Protein AF-A0A930GS01-F1 (afdb_monomer)

Sequence (42 aa):
MHKIIIVEDEEIIRNGLAISFDWMDYGCNIVGLAKDGKEGLD

Mean predicted aligned error: 2.06 Å

Secondary structure (DSSP, 8-state):
-EEEEEE-S-HHHHHHHHHHS-TTTTTEEEEEEESSTTTTT-

Nearest PDB structures (foldseek):
  6zj2-assembly1_A  TM=8.247E-01  e=2.396E-01  Salmonella enterica subsp. enterica serovar Typhimurium str. LT2
  3cu5-assembly3_B  TM=8.283E-01  e=4.217E-01  Lachnoclostridium phytofermentans ISDg
  7e1h-assembly13_M  TM=5.893E-01  e=5.007E+00  Vibrio parahaemolyticus

Foldseek 3Di:
DAEDEAEAQDPVVQVCVVPVDDLVVVVYDYPYYHNHPVRVVD

Structure (mmCIF, N/CA/C/O backbone):
data_AF-A0A930GS01-F1
#
_entry.id   AF-A0A930GS01-F1
#
loop_
_atom_site.group_PDB
_atom_site.id
_atom_site.type_symbol
_atom_site.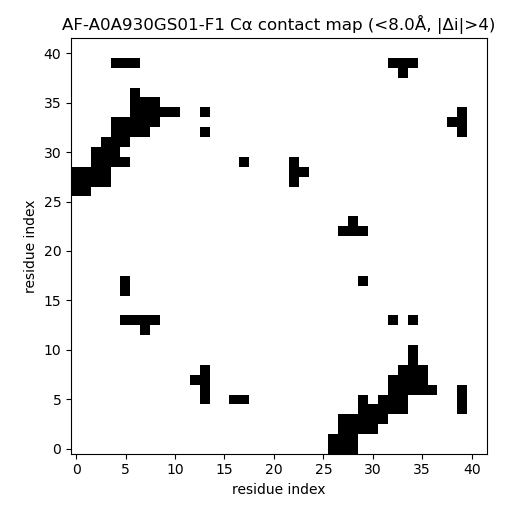label_atom_id
_atom_site.label_alt_id
_atom_site.label_comp_id
_atom_site.label_asym_id
_atom_site.label_entity_id
_atom_site.label_seq_id
_atom_site.pdbx_PDB_ins_code
_atom_site.Cartn_x
_atom_site.Cartn_y
_atom_site.Cartn_z
_atom_site.occupancy
_atom_site.B_iso_or_equiv
_atom_site.auth_seq_id
_atom_site.auth_comp_id
_atom_site.auth_asym_id
_atom_site.auth_atom_id
_atom_site.pdbx_PDB_model_num
ATOM 1 N N . MET A 1 1 ? -16.557 -5.194 0.652 1.00 85.56 1 MET A N 1
ATOM 2 C CA . MET A 1 1 ? -15.200 -4.895 1.140 1.00 85.56 1 MET A CA 1
ATOM 3 C C . MET A 1 1 ? -14.217 -5.234 0.037 1.00 85.56 1 MET A C 1
ATOM 5 O O . MET A 1 1 ? -14.189 -6.382 -0.401 1.00 85.56 1 MET A O 1
ATOM 9 N N . HIS A 1 2 ? -13.497 -4.241 -0.466 1.00 97.06 2 HIS A N 1
ATOM 10 C CA . HIS A 1 2 ? -12.516 -4.403 -1.531 1.00 97.06 2 HIS A CA 1
ATOM 11 C C . HIS A 1 2 ? -11.154 -4.709 -0.920 1.00 97.06 2 HIS A C 1
ATOM 13 O O . HIS A 1 2 ? -10.728 -4.045 0.019 1.00 97.06 2 HIS A O 1
ATOM 19 N N . LYS A 1 3 ? -10.487 -5.743 -1.430 1.00 97.69 3 LYS A N 1
ATOM 20 C CA . LYS A 1 3 ? -9.095 -6.020 -1.078 1.00 97.69 3 LYS A CA 1
ATOM 21 C C . LYS A 1 3 ? -8.221 -5.138 -1.957 1.00 97.69 3 LYS A C 1
ATOM 23 O O . LYS A 1 3 ? -8.393 -5.165 -3.174 1.00 97.69 3 LYS A O 1
ATOM 28 N N . ILE A 1 4 ? -7.330 -4.373 -1.345 1.00 97.44 4 ILE A N 1
ATOM 29 C CA . ILE A 1 4 ?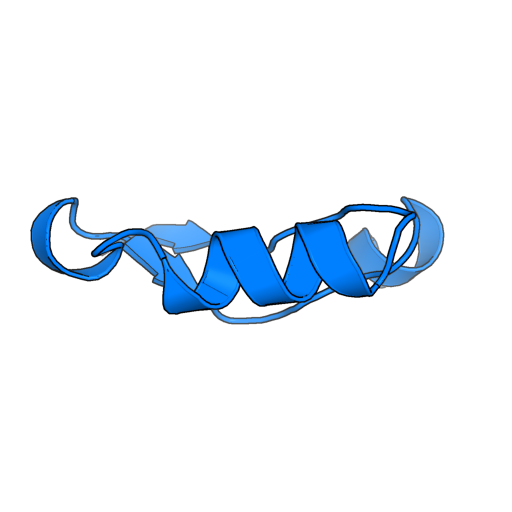 -6.418 -3.473 -2.052 1.00 97.44 4 ILE A CA 1
A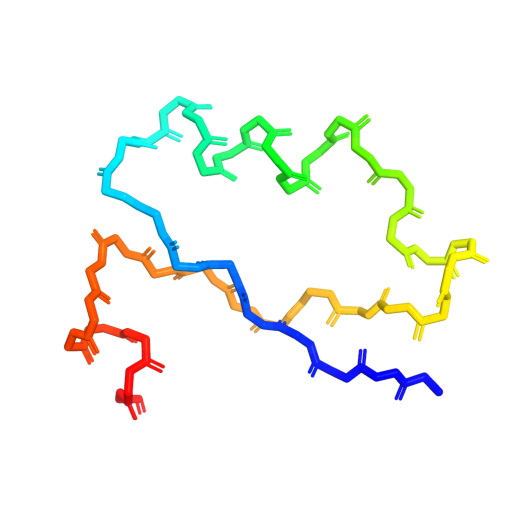TOM 30 C C . ILE A 1 4 ? -4.975 -3.761 -1.648 1.00 97.44 4 ILE A C 1
ATOM 32 O O . ILE A 1 4 ? -4.714 -4.235 -0.541 1.00 97.44 4 ILE A O 1
ATOM 36 N N . ILE A 1 5 ? -4.047 -3.451 -2.545 1.00 98.06 5 ILE A N 1
ATOM 37 C CA . ILE A 1 5 ? -2.618 -3.390 -2.246 1.00 98.06 5 ILE A CA 1
ATOM 38 C C . ILE A 1 5 ? -2.162 -1.946 -2.433 1.00 98.06 5 ILE A C 1
ATOM 40 O O . ILE A 1 5 ? -2.709 -1.239 -3.283 1.00 98.06 5 ILE A O 1
ATOM 44 N N . ILE A 1 6 ?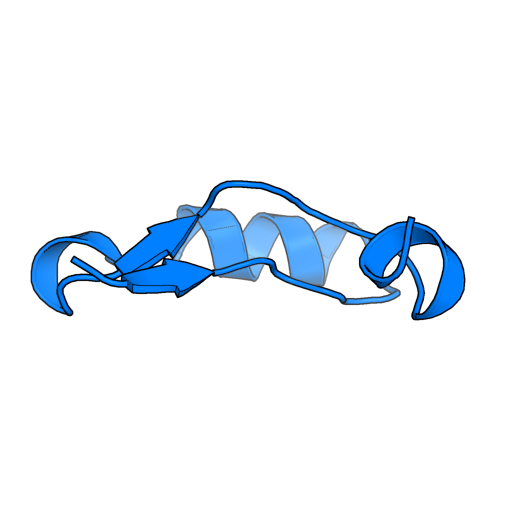 -1.169 -1.513 -1.664 1.00 98.25 6 ILE A N 1
ATOM 45 C CA . ILE A 1 6 ? -0.503 -0.227 -1.894 1.00 98.25 6 ILE A CA 1
ATOM 46 C C . ILE A 1 6 ? 0.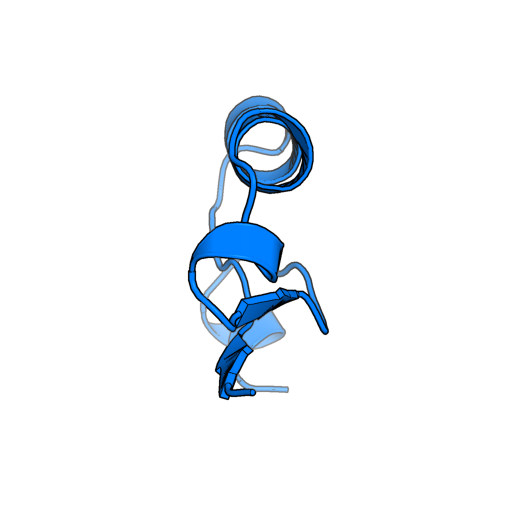850 -0.527 -2.531 1.00 98.25 6 ILE A C 1
ATOM 48 O O . ILE A 1 6 ? 1.699 -1.162 -1.906 1.00 98.25 6 ILE A O 1
ATOM 52 N N . VAL A 1 7 ? 1.032 -0.076 -3.769 1.00 98.38 7 VAL A N 1
ATOM 53 C CA . VAL A 1 7 ? 2.310 -0.144 -4.481 1.00 98.38 7 VAL A CA 1
ATOM 54 C C . VAL A 1 7 ? 2.897 1.254 -4.494 1.00 98.38 7 VAL A C 1
ATOM 56 O O . VAL A 1 7 ? 2.300 2.143 -5.096 1.00 98.38 7 VAL A O 1
ATOM 59 N N . GLU A 1 8 ? 4.020 1.445 -3.810 1.00 98.56 8 GLU A N 1
ATOM 60 C CA . GLU A 1 8 ? 4.704 2.737 -3.777 1.00 98.56 8 GLU A CA 1
ATOM 61 C C . GLU A 1 8 ? 6.200 2.573 -3.510 1.00 98.56 8 GLU A C 1
ATOM 63 O O . GLU A 1 8 ? 6.569 1.745 -2.680 1.00 98.56 8 GLU A O 1
ATOM 68 N N . ASP A 1 9 ? 7.062 3.335 -4.182 1.00 98.25 9 ASP A N 1
ATOM 69 C CA . ASP A 1 9 ? 8.521 3.139 -4.160 1.00 98.25 9 ASP A CA 1
ATOM 70 C C . ASP A 1 9 ? 9.212 3.676 -2.899 1.00 98.25 9 ASP A C 1
ATOM 72 O O . ASP A 1 9 ? 10.104 3.020 -2.342 1.00 98.25 9 ASP A O 1
ATOM 76 N N . GLU A 1 10 ? 8.742 4.793 -2.356 1.00 98.56 10 GL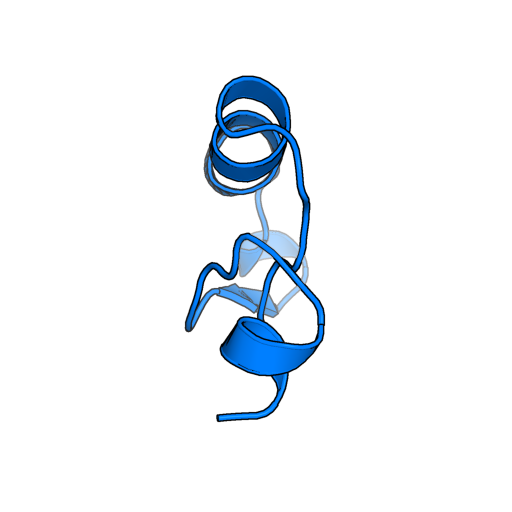U A N 1
ATOM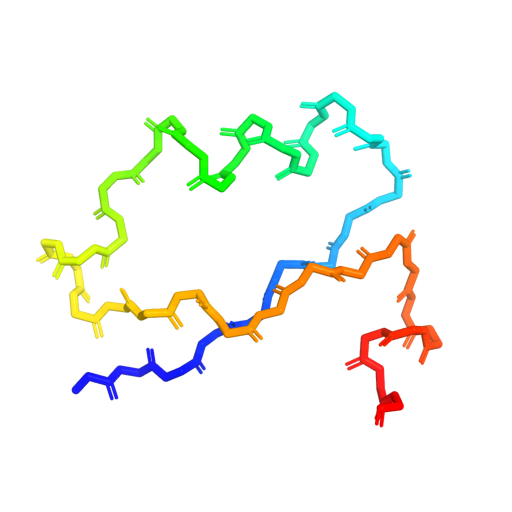 77 C CA . GLU A 1 10 ? 9.266 5.368 -1.117 1.00 98.56 10 GLU A CA 1
ATOM 78 C C . GLU A 1 10 ? 8.639 4.740 0.143 1.00 98.56 10 GLU A C 1
ATOM 80 O O . GLU A 1 10 ? 7.433 4.809 0.382 1.00 98.56 10 GLU A O 1
ATOM 85 N N . GLU A 1 11 ? 9.469 4.162 1.024 1.00 97.94 11 GLU A N 1
ATOM 86 C CA . GLU A 1 11 ? 9.006 3.472 2.243 1.00 97.94 11 GLU A CA 1
ATOM 87 C C . GLU A 1 11 ? 8.188 4.371 3.180 1.00 97.94 11 GLU A C 1
ATOM 89 O O . GLU A 1 11 ? 7.152 3.948 3.698 1.00 97.94 11 GLU A O 1
ATOM 94 N N . ILE A 1 12 ? 8.634 5.614 3.381 1.00 98.12 12 ILE A N 1
ATOM 95 C CA . ILE A 1 12 ? 7.952 6.570 4.264 1.00 98.12 12 ILE A CA 1
ATOM 96 C C . ILE A 1 12 ? 6.555 6.890 3.719 1.00 98.12 12 ILE A C 1
ATOM 98 O O . ILE A 1 12 ? 5.596 6.929 4.492 1.00 98.12 12 ILE A O 1
ATOM 102 N N . ILE A 1 13 ? 6.420 7.066 2.401 1.00 98.25 13 ILE A N 1
ATOM 103 C CA . ILE A 1 13 ? 5.139 7.379 1.758 1.00 98.25 13 ILE A CA 1
ATOM 104 C C . ILE A 1 13 ? 4.219 6.157 1.786 1.00 98.25 13 ILE A C 1
ATOM 106 O O . ILE A 1 13 ? 3.074 6.270 2.225 1.00 98.25 13 ILE A O 1
ATOM 110 N N . ARG A 1 14 ? 4.722 4.972 1.420 1.00 98.06 14 ARG A N 1
ATOM 111 C CA . ARG A 1 14 ? 3.958 3.714 1.430 1.00 98.06 14 ARG A CA 1
ATOM 112 C C . ARG A 1 14 ? 3.369 3.399 2.805 1.00 98.06 14 ARG A C 1
ATOM 114 O O . ARG A 1 14 ? 2.176 3.119 2.925 1.00 98.06 14 ARG A O 1
ATOM 121 N N . ASN A 1 15 ? 4.193 3.489 3.849 1.00 97.75 15 ASN A N 1
ATOM 122 C CA . ASN A 1 15 ? 3.746 3.272 5.224 1.00 97.75 15 ASN A CA 1
ATOM 123 C C . ASN A 1 15 ? 2.803 4.389 5.685 1.00 97.75 15 ASN A C 1
ATOM 125 O O . ASN A 1 15 ? 1.804 4.110 6.344 1.00 97.75 15 ASN A O 1
ATOM 129 N N . GLY A 1 16 ? 3.083 5.636 5.293 1.00 98.25 16 GLY A N 1
ATOM 130 C CA . GLY A 1 16 ? 2.211 6.780 5.541 1.00 98.25 16 GLY A CA 1
ATOM 131 C C . GLY A 1 16 ? 0.801 6.560 4.993 1.00 98.25 16 GLY A C 1
ATOM 132 O O . GLY A 1 16 ? -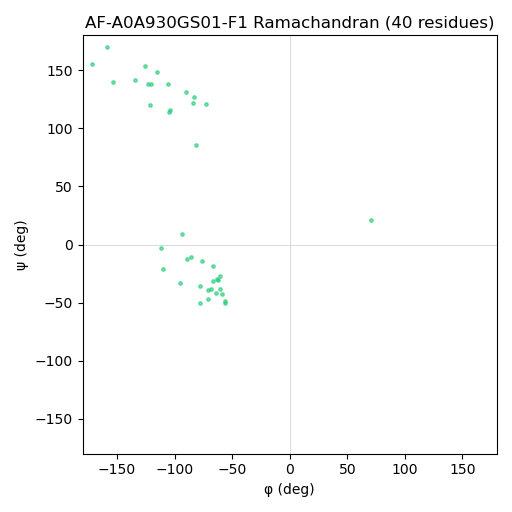0.167 6.694 5.738 1.00 98.25 16 GLY A O 1
ATOM 133 N N . LEU A 1 17 ? 0.661 6.152 3.730 1.00 97.56 17 LEU A N 1
ATOM 134 C CA . LEU A 1 17 ? -0.633 5.851 3.104 1.00 97.56 17 LEU A CA 1
ATOM 135 C C . LEU A 1 17 ? -1.382 4.720 3.822 1.00 97.56 17 LEU A C 1
ATOM 137 O O . LEU A 1 17 ? -2.600 4.796 3.987 1.00 97.56 17 LEU A O 1
ATOM 141 N N . ALA A 1 18 ? -0.664 3.694 4.284 1.00 97.44 18 ALA A N 1
ATOM 142 C CA . ALA A 1 18 ? -1.270 2.554 4.965 1.00 97.44 18 ALA A CA 1
ATOM 143 C C . ALA A 1 18 ? -1.902 2.917 6.321 1.00 97.44 18 ALA A C 1
ATOM 145 O O . ALA A 1 18 ? -2.890 2.296 6.706 1.00 97.44 18 ALA A O 1
ATOM 146 N N . ILE A 1 19 ? -1.350 3.908 7.037 1.00 96.81 19 ILE A N 1
ATOM 147 C CA . ILE A 1 19 ? -1.769 4.241 8.413 1.00 96.81 19 ILE A CA 1
ATOM 148 C C . ILE A 1 19 ? -2.506 5.579 8.552 1.00 96.81 19 ILE A C 1
ATOM 150 O O . ILE A 1 19 ? -3.170 5.796 9.561 1.00 96.81 19 ILE A O 1
ATOM 154 N N . SER A 1 20 ? -2.354 6.502 7.596 1.00 96.75 20 SER A N 1
ATOM 155 C CA . SER A 1 20 ? -2.884 7.874 7.712 1.00 96.75 20 SER A CA 1
ATOM 156 C C . SER A 1 20 ? -4.312 8.046 7.194 1.00 96.75 20 SER A C 1
ATOM 158 O O . SER A 1 20 ? -4.931 9.075 7.461 1.00 96.75 20 SER A O 1
ATOM 160 N N . PHE A 1 21 ? -4.844 7.057 6.474 1.00 95.38 21 PHE A N 1
ATOM 161 C CA . PHE A 1 21 ? -6.187 7.076 5.903 1.00 95.38 21 PHE A CA 1
ATOM 162 C C . PHE A 1 21 ? -7.016 5.913 6.455 1.00 95.38 21 PHE A C 1
ATOM 164 O O . PHE A 1 21 ? -6.522 4.791 6.561 1.00 95.38 21 PHE A O 1
ATOM 171 N N . ASP A 1 22 ? -8.283 6.164 6.792 1.00 95.56 22 ASP A N 1
ATOM 172 C CA . ASP A 1 22 ? -9.191 5.108 7.241 1.00 95.56 22 ASP A CA 1
ATOM 173 C C . ASP A 1 22 ? -9.764 4.350 6.040 1.00 95.56 22 ASP A C 1
ATOM 175 O O . ASP A 1 22 ? -10.828 4.656 5.507 1.00 95.56 22 ASP A O 1
ATOM 179 N N . TRP A 1 23 ? -9.026 3.346 5.581 1.00 96.94 23 TRP A N 1
ATOM 180 C CA . TRP A 1 23 ? -9.449 2.505 4.464 1.00 96.94 23 TRP A CA 1
ATOM 181 C C . TRP A 1 23 ? -10.729 1.721 4.771 1.00 96.94 23 TRP A C 1
ATOM 183 O O . TRP A 1 23 ? -11.521 1.462 3.859 1.00 96.94 23 TRP A O 1
ATOM 193 N N . MET A 1 24 ? -10.961 1.382 6.040 1.00 95.44 24 MET A N 1
ATOM 194 C CA . MET A 1 24 ? -12.086 0.550 6.459 1.00 95.44 24 MET A CA 1
ATOM 195 C C . MET A 1 24 ? -13.413 1.298 6.335 1.00 95.44 24 MET A C 1
ATOM 197 O O . MET A 1 24 ? -14.381 0.708 5.845 1.00 95.44 24 MET A O 1
ATOM 201 N N . ASP A 1 25 ? -13.437 2.591 6.666 1.00 97.31 25 ASP A N 1
ATOM 202 C CA . ASP A 1 25 ? -14.605 3.468 6.479 1.00 97.31 25 ASP A CA 1
ATOM 203 C C . ASP A 1 25 ? -15.029 3.588 5.006 1.00 97.31 25 ASP A C 1
ATOM 205 O O . ASP A 1 25 ? -16.209 3.760 4.692 1.00 97.31 25 ASP A O 1
ATOM 209 N N . TYR A 1 26 ? -14.083 3.407 4.082 1.00 96.31 26 TYR A N 1
ATOM 210 C CA . TYR A 1 26 ? -14.333 3.385 2.637 1.00 96.31 26 TYR A CA 1
ATOM 211 C C . TYR A 1 26 ? -14.559 1.969 2.089 1.00 96.31 26 TYR A C 1
ATOM 213 O O . TYR A 1 26 ? -14.641 1.757 0.877 1.00 96.31 26 TYR A O 1
ATOM 221 N N . GLY A 1 27 ? -14.685 0.974 2.971 1.00 97.44 27 GLY A N 1
ATOM 222 C CA . GLY A 1 27 ? -14.921 -0.413 2.596 1.00 97.44 27 GLY A CA 1
ATOM 223 C C . GLY A 1 27 ? -13.719 -1.085 1.932 1.00 97.44 27 GLY A C 1
ATOM 224 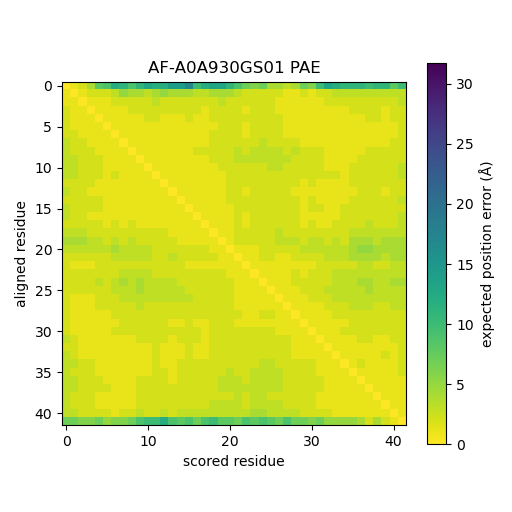O O . GLY A 1 27 ? -13.907 -2.097 1.247 1.00 97.44 27 GLY A O 1
ATOM 225 N N . CYS A 1 28 ? -12.510 -0.564 2.133 1.00 98.19 28 CYS A N 1
ATOM 226 C CA . CYS A 1 28 ? -11.252 -1.102 1.630 1.00 98.19 28 CYS A CA 1
ATOM 227 C C . CYS A 1 28 ? -10.456 -1.774 2.755 1.00 98.19 28 CYS A C 1
ATOM 229 O O . CYS A 1 28 ? -10.345 -1.257 3.859 1.00 98.19 28 CYS A O 1
ATOM 231 N N . ASN A 1 29 ? -9.864 -2.925 2.453 1.00 97.31 29 ASN A N 1
ATOM 232 C CA . ASN A 1 29 ? -8.962 -3.635 3.349 1.00 97.31 29 ASN A CA 1
ATOM 233 C C . ASN A 1 29 ? -7.606 -3.801 2.661 1.00 97.31 29 ASN A C 1
ATOM 235 O O . ASN A 1 29 ? -7.531 -4.420 1.593 1.00 97.31 29 ASN A O 1
ATOM 239 N N . ILE A 1 30 ? -6.552 -3.254 3.265 1.00 97.50 30 ILE A N 1
ATOM 240 C CA . ILE A 1 30 ? -5.184 -3.408 2.769 1.00 97.50 30 ILE A CA 1
ATOM 241 C C . ILE A 1 30 ? -4.730 -4.839 3.047 1.00 97.50 30 ILE A C 1
ATOM 243 O O . ILE A 1 30 ? -4.694 -5.275 4.195 1.00 97.50 30 ILE A O 1
ATOM 247 N N . VAL A 1 31 ? -4.377 -5.572 1.993 1.00 97.38 31 VAL A N 1
ATOM 248 C CA . VAL A 1 31 ? -3.909 -6.966 2.091 1.00 97.38 31 VAL A CA 1
ATOM 249 C C . VAL A 1 31 ? -2.434 -7.137 1.735 1.00 97.38 31 VAL A C 1
ATOM 251 O O . VAL A 1 31 ? -1.912 -8.241 1.849 1.00 97.38 31 VAL A O 1
ATOM 254 N N . GLY A 1 32 ? -1.761 -6.062 1.327 1.00 97.69 32 GLY A N 1
ATOM 255 C CA . GLY A 1 32 ? -0.347 -6.084 0.977 1.00 97.69 32 GLY A CA 1
ATOM 256 C C . GLY A 1 32 ? 0.215 -4.689 0.728 1.00 97.69 32 GLY A C 1
ATOM 257 O O . GLY A 1 32 ? -0.515 -3.760 0.372 1.00 97.69 32 GLY A O 1
ATOM 258 N N . LEU A 1 33 ? 1.525 -4.573 0.918 1.00 98.19 33 LEU A N 1
ATOM 259 C CA . LEU A 1 33 ? 2.337 -3.417 0.558 1.00 98.19 33 LEU A CA 1
ATOM 260 C C . LEU A 1 33 ? 3.437 -3.915 -0.378 1.00 98.19 33 LEU A C 1
ATOM 262 O O . LEU A 1 33 ? 4.012 -4.965 -0.110 1.00 98.19 33 LEU A O 1
ATOM 266 N N . ALA A 1 34 ? 3.737 -3.165 -1.430 1.00 98.50 34 ALA A N 1
ATOM 267 C CA . ALA A 1 34 ? 4.793 -3.495 -2.380 1.00 98.50 34 ALA A CA 1
ATOM 268 C C . ALA A 1 34 ? 5.633 -2.256 -2.683 1.00 98.50 34 ALA A C 1
ATOM 270 O O . ALA A 1 34 ? 5.089 -1.154 -2.795 1.00 98.50 34 ALA A O 1
ATOM 271 N N . LYS A 1 35 ? 6.952 -2.421 -2.819 1.00 98.25 35 LYS A N 1
ATOM 272 C CA . LYS A 1 35 ? 7.858 -1.297 -3.109 1.00 98.25 35 LYS A CA 1
ATOM 273 C C . LYS A 1 35 ? 7.992 -0.979 -4.597 1.00 98.25 35 LYS A C 1
ATOM 275 O O . LYS A 1 35 ? 8.627 -0.006 -4.966 1.00 98.25 35 LYS A O 1
ATOM 280 N N . ASP A 1 36 ? 7.485 -1.841 -5.466 1.00 98.44 36 ASP A N 1
ATOM 281 C CA . ASP A 1 36 ? 7.574 -1.667 -6.907 1.00 98.44 36 ASP A CA 1
ATOM 282 C C . ASP A 1 36 ? 6.495 -2.494 -7.616 1.00 98.44 36 ASP A C 1
ATOM 284 O O . ASP A 1 36 ? 5.802 -3.319 -7.015 1.00 98.44 36 ASP A O 1
ATOM 288 N N . GLY A 1 37 ? 6.338 -2.263 -8.920 1.00 98.12 37 GLY A N 1
ATOM 289 C CA . GLY A 1 37 ? 5.332 -2.956 -9.723 1.00 98.12 37 GLY A CA 1
ATOM 290 C C . GLY A 1 37 ? 5.578 -4.457 -9.882 1.00 98.12 37 GLY A C 1
ATOM 291 O O . GLY A 1 37 ? 4.642 -5.174 -10.221 1.00 98.12 37 GLY A O 1
ATOM 292 N N . LYS A 1 38 ? 6.803 -4.944 -9.644 1.00 98.38 38 LYS A N 1
ATOM 293 C CA . LYS A 1 38 ? 7.091 -6.379 -9.682 1.00 98.38 38 LYS A CA 1
ATOM 294 C C . LYS A 1 38 ? 6.597 -7.042 -8.397 1.00 98.38 38 LYS A C 1
ATOM 296 O O . LYS A 1 38 ? 5.840 -7.997 -8.480 1.00 98.38 38 LYS A O 1
ATOM 301 N N . GLU A 1 39 ? 6.952 -6.495 -7.237 1.00 98.12 39 GLU A N 1
ATOM 302 C CA . GLU A 1 39 ? 6.462 -6.973 -5.937 1.00 98.12 39 GLU A CA 1
ATOM 303 C C . GLU A 1 39 ? 4.936 -6.840 -5.811 1.00 98.12 39 GLU A C 1
ATOM 305 O O . GLU A 1 39 ? 4.308 -7.655 -5.153 1.00 98.12 39 GLU A O 1
ATOM 310 N N . GLY A 1 40 ? 4.318 -5.846 -6.460 1.00 97.50 40 GLY A N 1
ATOM 311 C CA . GLY A 1 40 ? 2.858 -5.702 -6.476 1.00 97.50 40 GLY A CA 1
ATOM 312 C C . GLY A 1 40 ? 2.125 -6.676 -7.407 1.00 97.50 40 GLY A C 1
ATOM 313 O O . GLY A 1 40 ? 0.901 -6.775 -7.331 1.00 97.50 40 GLY A O 1
ATOM 314 N N . LEU A 1 41 ? 2.848 -7.342 -8.312 1.00 96.94 41 LEU A N 1
ATOM 315 C CA . LEU A 1 41 ? 2.298 -8.328 -9.244 1.00 96.94 41 LEU A CA 1
ATOM 316 C C . LEU A 1 41 ? 2.428 -9.768 -8.723 1.00 96.94 41 LEU A C 1
ATOM 318 O O . LEU A 1 41 ? 1.574 -10.591 -9.057 1.00 96.94 41 LEU A O 1
ATOM 322 N N . ASP A 1 42 ? 3.496 -10.050 -7.970 1.00 92.44 42 ASP A N 1
ATOM 323 C CA . ASP A 1 42 ? 3.792 -11.352 -7.349 1.00 92.44 42 ASP A CA 1
ATOM 324 C C . ASP A 1 42 ? 2.815 -11.688 -6.197 1.00 92.44 42 ASP A C 1
ATOM 326 O O . ASP A 1 42 ? 2.432 -12.879 -6.087 1.00 92.44 42 ASP A O 1
#

pLDDT: mean 97.19, std 2.14, range [85.56, 98.56]

Radius of gyration: 10.28 Å; Cα contacts (8 Å, |Δi|>4): 59; chains: 1; bounding box: 24×19×18 Å

Solvent-accessible surface area (backbone atoms only — not comparable to full-atom values): 2574 Å² total; per-residue (Å²): 119,46,80,40,68,50,65,34,70,52,67,70,57,44,54,43,60,68,70,76,48,73,44,62,87,72,38,35,42,81,78,48,77,19,57,37,76,65,63,61,68,109